Protein AF-A0A7Y3GWU3-F1 (afdb_monomer_lite)

pLDDT: mean 96.87, std 4.28, range [71.19, 98.69]

Foldseek 3Di:
DAFDKDWDQDPVGIDIDGAPCVVPVVVSVVVVVCVVVVVCPPDDDPD

Structure (mmCIF, N/CA/C/O backbone):
data_AF-A0A7Y3GWU3-F1
#
_entry.id   AF-A0A7Y3GWU3-F1
#
loop_
_atom_site.group_PDB
_atom_site.id
_atom_site.type_symbol
_atom_site.label_atom_id
_atom_site.label_alt_id
_atom_site.label_comp_id
_atom_site.label_asym_id
_atom_site.label_entity_id
_atom_site.label_seq_id
_atom_site.pdbx_PDB_ins_code
_atom_site.Cartn_x
_atom_site.Cartn_y
_atom_site.Cartn_z
_atom_site.occupancy
_atom_site.B_iso_or_equiv
_atom_site.auth_seq_id
_atom_site.auth_comp_id
_atom_site.auth_asym_id
_atom_site.auth_atom_id
_atom_site.pdbx_PDB_model_num
ATOM 1 N N . MET A 1 1 ? 13.683 -16.820 -3.143 1.00 71.19 1 MET A N 1
ATOM 2 C CA . MET A 1 1 ? 13.236 -16.349 -1.812 1.00 71.19 1 MET A CA 1
ATOM 3 C C . MET A 1 1 ? 11.733 -16.138 -1.888 1.00 71.19 1 MET A C 1
ATOM 5 O O . MET A 1 1 ? 11.273 -15.884 -2.995 1.00 71.19 1 MET A O 1
ATOM 9 N N . PRO A 1 2 ? 10.964 -16.312 -0.802 1.00 85.31 2 PRO A N 1
ATOM 10 C CA . PRO A 1 2 ? 9.537 -16.003 -0.838 1.00 85.31 2 PRO A CA 1
ATOM 11 C C . PRO A 1 2 ? 9.328 -14.504 -1.095 1.00 85.31 2 PRO A C 1
ATOM 13 O O . PRO A 1 2 ? 10.120 -13.685 -0.621 1.00 85.31 2 PRO A O 1
ATOM 16 N N . ASN A 1 3 ? 8.291 -14.166 -1.861 1.00 96.06 3 ASN A N 1
ATOM 17 C CA . ASN A 1 3 ? 7.910 -12.779 -2.110 1.00 96.06 3 ASN A CA 1
ATOM 18 C C . ASN A 1 3 ? 7.476 -12.100 -0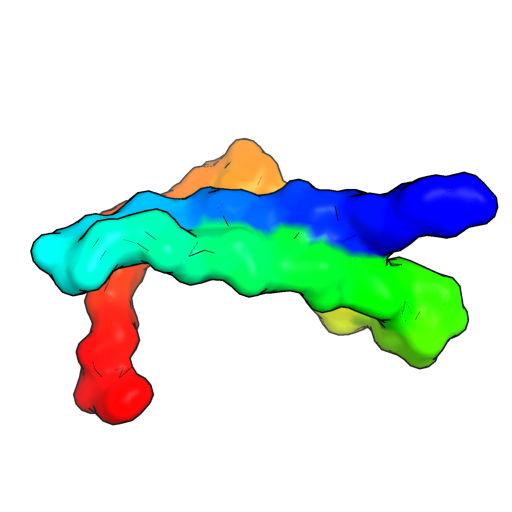.798 1.00 96.06 3 ASN A C 1
ATOM 20 O O . ASN A 1 3 ? 6.905 -12.764 0.073 1.00 96.06 3 ASN A O 1
ATOM 24 N N . PRO A 1 4 ? 7.706 -10.784 -0.638 1.00 96.62 4 PRO A N 1
ATOM 25 C CA 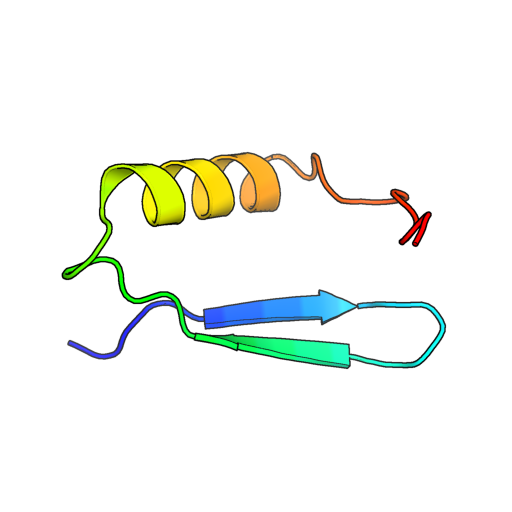. PRO A 1 4 ? 7.124 -10.030 0.463 1.00 96.62 4 PRO A CA 1
ATOM 26 C C . PRO A 1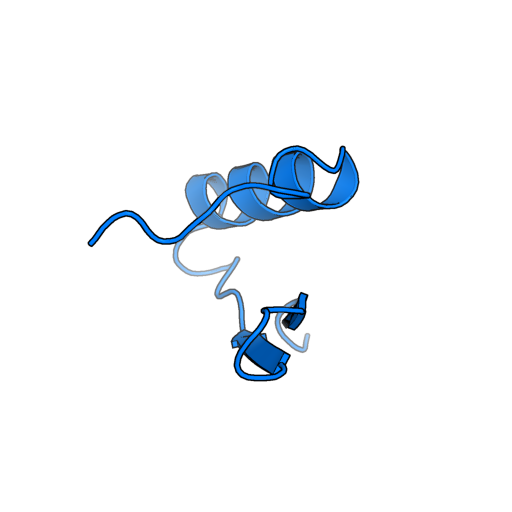 4 ? 5.597 -10.081 0.426 1.00 96.62 4 PRO A C 1
ATOM 28 O O . PRO A 1 4 ? 4.987 -10.040 -0.644 1.00 96.62 4 PRO A O 1
ATOM 31 N N . THR A 1 5 ? 4.984 -10.090 1.604 1.00 97.81 5 THR A N 1
ATOM 32 C CA . THR A 1 5 ? 3.531 -10.011 1.758 1.00 97.81 5 THR A CA 1
ATOM 33 C C . THR A 1 5 ? 3.135 -8.780 2.565 1.00 97.81 5 THR A C 1
ATOM 35 O O . THR A 1 5 ? 3.923 -8.252 3.355 1.00 97.81 5 THR A O 1
ATOM 38 N N . ALA A 1 6 ? 1.909 -8.312 2.353 1.00 97.88 6 ALA A N 1
ATOM 39 C CA . ALA A 1 6 ? 1.284 -7.245 3.121 1.00 97.88 6 ALA A CA 1
ATOM 40 C C . ALA A 1 6 ? -0.143 -7.651 3.499 1.00 97.88 6 ALA A C 1
ATOM 42 O O . ALA A 1 6 ? -0.836 -8.268 2.694 1.00 97.88 6 ALA A O 1
ATOM 43 N N . THR A 1 7 ? -0.581 -7.255 4.691 1.00 98.38 7 THR A N 1
ATOM 44 C CA . THR A 1 7 ? -1.963 -7.429 5.146 1.00 98.38 7 THR A CA 1
ATOM 45 C C . THR A 1 7 ? -2.599 -6.054 5.284 1.00 98.38 7 THR A C 1
ATOM 47 O O . THR A 1 7 ? -2.066 -5.181 5.973 1.00 98.38 7 THR A O 1
ATOM 50 N N . LEU A 1 8 ? -3.716 -5.841 4.592 1.00 98.19 8 LEU A N 1
ATOM 51 C CA . LEU A 1 8 ? -4.511 -4.623 4.693 1.00 98.19 8 LEU A CA 1
ATOM 52 C C . LEU A 1 8 ? -5.674 -4.894 5.637 1.00 98.19 8 LEU A C 1
ATOM 54 O O . LEU A 1 8 ? -6.596 -5.627 5.288 1.00 98.19 8 LEU A O 1
ATOM 58 N N . GLU A 1 9 ? -5.640 -4.273 6.811 1.00 98.25 9 GLU A N 1
ATOM 59 C CA . GLU A 1 9 ? -6.763 -4.294 7.744 1.00 98.25 9 GLU A CA 1
ATOM 60 C C . GLU A 1 9 ? -7.810 -3.270 7.306 1.00 98.25 9 GLU A C 1
ATOM 62 O O . GLU A 1 9 ? -7.565 -2.061 7.314 1.00 98.25 9 GLU A O 1
ATOM 67 N N . THR A 1 10 ? -8.985 -3.748 6.904 1.00 97.94 10 THR A N 1
ATOM 68 C CA . THR A 1 10 ? -10.092 -2.896 6.459 1.00 97.94 10 THR A CA 1
ATOM 69 C C . THR A 1 10 ? -11.301 -3.053 7.375 1.00 97.94 10 THR A C 1
ATOM 71 O O . THR A 1 10 ? -11.393 -3.988 8.170 1.00 97.94 10 THR A O 1
ATOM 74 N N . SER A 1 11 ? -12.289 -2.168 7.234 1.00 97.56 11 SER A N 1
ATOM 75 C CA . SER A 1 11 ? -13.559 -2.283 7.963 1.00 97.56 11 SER A CA 1
ATOM 76 C C . SER A 1 11 ? -14.375 -3.532 7.605 1.00 97.56 11 SER A C 1
ATOM 78 O O . SER A 1 11 ? -15.284 -3.887 8.351 1.00 97.56 11 SER A O 1
ATOM 80 N N . LEU A 1 12 ? -14.067 -4.198 6.486 1.00 97.81 12 LEU A N 1
ATOM 81 C CA . LEU A 1 12 ? -14.725 -5.429 6.037 1.00 97.81 12 LEU A CA 1
ATOM 82 C C . LEU A 1 12 ? -13.860 -6.681 6.256 1.00 97.81 12 LEU A C 1
ATOM 84 O O . LEU A 1 12 ? -14.216 -7.758 5.781 1.00 97.81 12 LEU A O 1
ATOM 88 N N . GLY A 1 13 ? -12.751 -6.550 6.988 1.00 97.69 13 GLY A N 1
ATOM 89 C CA . GLY A 1 13 ? -11.805 -7.627 7.271 1.00 97.69 13 GLY A CA 1
ATOM 90 C C . GLY A 1 13 ? -10.446 -7.425 6.606 1.00 97.69 13 GLY A C 1
ATOM 91 O O . GLY A 1 13 ? -10.170 -6.385 5.999 1.00 97.69 13 GLY A O 1
ATOM 92 N N . SER A 1 14 ? -9.590 -8.430 6.755 1.00 98.31 14 SER A N 1
ATOM 93 C CA . SER A 1 14 ? -8.198 -8.392 6.312 1.00 98.31 14 SER A CA 1
ATOM 94 C C . SER A 1 14 ? -8.057 -8.896 4.872 1.00 98.31 14 SER A C 1
ATOM 96 O O . SER A 1 14 ? -8.712 -9.859 4.469 1.00 98.31 14 SER A O 1
ATOM 98 N N . ILE A 1 15 ? -7.191 -8.247 4.095 1.00 98.06 15 ILE A N 1
ATOM 99 C CA . ILE A 1 15 ? -6.822 -8.665 2.738 1.00 98.06 15 ILE A CA 1
ATOM 100 C C . ILE A 1 15 ? -5.324 -8.947 2.718 1.00 98.06 15 ILE A C 1
ATOM 102 O O . ILE A 1 15 ? -4.528 -8.039 2.958 1.00 98.06 15 ILE A O 1
ATOM 106 N N . ASP A 1 16 ? -4.948 -10.177 2.378 1.00 98.12 16 ASP A N 1
ATOM 107 C CA . ASP A 1 16 ? -3.549 -10.562 2.207 1.00 98.12 16 ASP A CA 1
ATOM 108 C C . ASP A 1 16 ? -3.110 -10.390 0.750 1.00 98.12 16 ASP A C 1
ATOM 110 O O . ASP A 1 16 ? -3.783 -10.831 -0.185 1.00 98.12 16 ASP A O 1
ATOM 114 N N . ILE A 1 17 ? -1.966 -9.735 0.557 1.00 97.50 17 ILE A N 1
ATOM 115 C CA . ILE A 1 17 ? -1.395 -9.408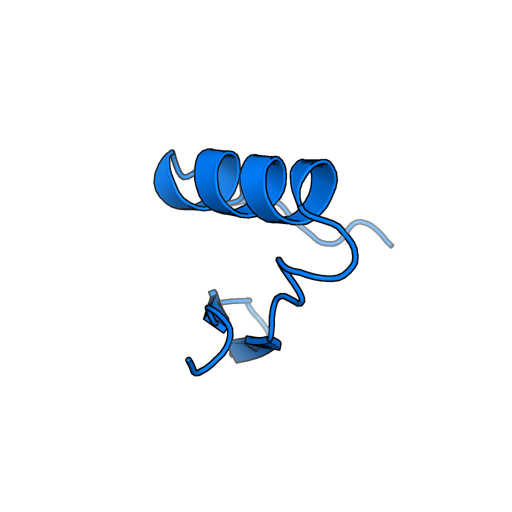 -0.750 1.00 97.50 17 ILE A CA 1
ATOM 116 C C . ILE A 1 17 ? 0.032 -9.947 -0.828 1.00 97.50 17 ILE A C 1
ATOM 118 O O . ILE A 1 17 ? 0.863 -9.653 0.031 1.00 97.50 17 ILE A O 1
ATOM 122 N N . GLU A 1 18 ? 0.338 -10.681 -1.896 1.00 97.81 18 GLU A N 1
ATOM 123 C CA . GLU A 1 18 ? 1.701 -11.062 -2.276 1.00 97.81 18 GLU A CA 1
ATOM 124 C C . GLU A 1 18 ? 2.268 -10.062 -3.297 1.00 97.81 18 GLU A C 1
ATOM 126 O O . GLU A 1 18 ? 1.603 -9.694 -4.268 1.00 97.81 18 GLU A O 1
ATOM 131 N N . LEU A 1 19 ? 3.506 -9.609 -3.084 1.00 97.88 19 LEU A N 1
ATOM 132 C CA . LEU A 1 19 ? 4.158 -8.588 -3.902 1.00 97.88 19 LEU A CA 1
ATOM 133 C C . LEU A 1 19 ? 5.267 -9.202 -4.762 1.00 97.88 19 LEU A C 1
ATOM 135 O O . LEU A 1 19 ? 6.324 -9.578 -4.263 1.00 97.88 19 LEU A O 1
ATOM 139 N N . PHE A 1 20 ? 5.067 -9.224 -6.080 1.00 97.50 20 PHE A N 1
ATOM 140 C CA . PHE A 1 20 ? 6.045 -9.734 -7.048 1.00 97.50 20 PHE A CA 1
ATOM 141 C C . PHE A 1 20 ? 7.161 -8.714 -7.325 1.00 97.50 20 PHE A C 1
ATOM 143 O O . PHE A 1 20 ? 7.194 -8.068 -8.378 1.00 97.50 20 PHE A O 1
ATOM 150 N N . THR A 1 21 ? 8.088 -8.562 -6.377 1.00 96.75 21 THR A N 1
ATOM 151 C CA . THR A 1 21 ? 9.200 -7.599 -6.468 1.00 96.75 21 THR A CA 1
ATOM 152 C C . THR A 1 21 ? 10.132 -7.864 -7.644 1.00 96.75 21 THR A C 1
ATOM 154 O O . THR A 1 21 ? 10.700 -6.924 -8.186 1.00 96.75 21 THR A O 1
ATOM 157 N N . ASP A 1 22 ? 10.252 -9.115 -8.079 1.00 96.56 22 ASP A N 1
ATOM 158 C CA . ASP A 1 22 ? 11.131 -9.482 -9.194 1.00 96.56 22 ASP A CA 1
ATOM 159 C C . ASP A 1 22 ? 10.531 -9.090 -10.553 1.00 96.56 22 ASP A C 1
ATOM 161 O O . ASP A 1 22 ? 11.260 -8.814 -11.504 1.00 96.56 22 ASP A O 1
ATOM 165 N N . VAL A 1 23 ? 9.198 -9.032 -10.644 1.00 97.62 23 VAL A N 1
ATOM 166 C CA . VAL A 1 23 ? 8.486 -8.651 -11.872 1.00 97.62 23 VAL A CA 1
ATOM 167 C C . VAL A 1 23 ? 8.352 -7.135 -11.959 1.00 97.62 23 VAL A C 1
ATOM 169 O O . VAL A 1 23 ? 8.604 -6.565 -13.014 1.00 97.62 23 VAL A O 1
ATOM 172 N N . MET A 1 24 ? 7.969 -6.472 -10.862 1.00 96.69 24 MET A N 1
ATOM 173 C CA . MET A 1 24 ? 7.718 -5.024 -10.812 1.00 96.69 24 MET A CA 1
ATOM 174 C C . MET A 1 24 ? 8.432 -4.365 -9.618 1.00 96.69 24 MET A C 1
ATOM 176 O O . MET A 1 24 ? 7.774 -3.905 -8.677 1.00 96.69 24 MET A O 1
ATOM 180 N N . PRO A 1 25 ? 9.774 -4.264 -9.647 1.00 96.94 25 PRO A N 1
ATOM 181 C CA . PRO A 1 25 ? 10.569 -3.845 -8.489 1.00 96.94 25 PRO A CA 1
ATOM 182 C C . PRO A 1 25 ? 10.276 -2.416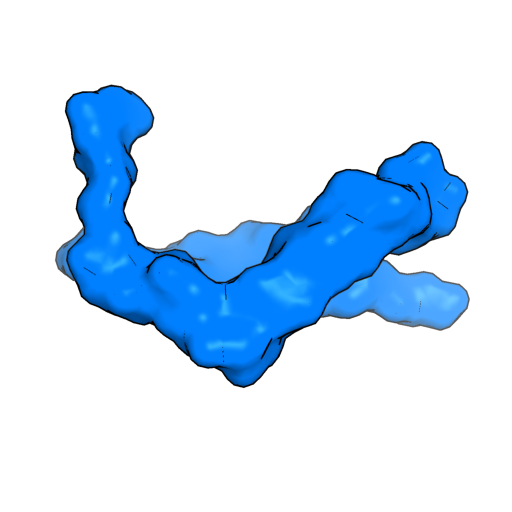 -8.029 1.00 96.94 25 PRO A C 1
ATOM 184 O O . PRO A 1 25 ? 10.206 -2.159 -6.830 1.00 96.94 25 PRO A O 1
ATOM 187 N N . ILE A 1 26 ? 10.063 -1.485 -8.965 1.00 98.31 26 ILE A N 1
ATOM 188 C CA . ILE A 1 26 ? 9.827 -0.070 -8.636 1.00 98.31 26 ILE A CA 1
ATOM 189 C C . ILE A 1 26 ? 8.454 0.105 -7.984 1.00 98.31 26 ILE A C 1
ATOM 191 O O . ILE A 1 26 ? 8.340 0.708 -6.921 1.00 98.31 26 ILE A O 1
ATOM 195 N N . THR A 1 27 ? 7.406 -0.452 -8.591 1.00 98.31 27 THR A N 1
ATOM 196 C CA . THR A 1 27 ? 6.037 -0.321 -8.077 1.00 98.31 27 THR A CA 1
ATOM 197 C C . THR A 1 27 ? 5.874 -1.035 -6.737 1.00 98.31 27 THR A C 1
ATOM 199 O O . THR A 1 27 ? 5.360 -0.437 -5.793 1.00 98.31 27 THR A O 1
ATOM 202 N N . ALA A 1 28 ? 6.356 -2.278 -6.624 1.00 97.94 28 ALA A N 1
ATOM 203 C CA . ALA A 1 28 ? 6.306 -3.022 -5.369 1.00 97.94 28 ALA A CA 1
ATOM 204 C C . ALA A 1 28 ? 7.149 -2.340 -4.279 1.00 97.94 28 ALA A C 1
ATOM 206 O O . ALA A 1 28 ? 6.690 -2.206 -3.148 1.00 97.94 28 ALA A O 1
ATOM 207 N N . GLY A 1 29 ? 8.343 -1.841 -4.621 1.00 98.06 29 GLY A N 1
ATOM 208 C CA . GLY A 1 29 ? 9.202 -1.101 -3.696 1.00 98.06 29 GLY A CA 1
ATOM 209 C C . GLY A 1 29 ? 8.543 0.172 -3.160 1.00 98.06 29 GLY A C 1
ATOM 210 O O . GLY A 1 29 ? 8.532 0.391 -1.949 1.00 98.06 29 GLY A O 1
ATOM 211 N N . ASN A 1 30 ? 7.927 0.971 -4.037 1.00 98.62 30 ASN A N 1
ATOM 212 C CA . ASN A 1 30 ? 7.203 2.180 -3.638 1.00 98.62 30 ASN A CA 1
ATOM 213 C C . ASN A 1 30 ? 6.011 1.857 -2.729 1.00 98.62 30 ASN A C 1
ATOM 215 O O . ASN A 1 30 ? 5.824 2.522 -1.712 1.00 98.62 30 ASN A O 1
ATOM 219 N N . PHE A 1 31 ? 5.235 0.817 -3.056 1.00 98.62 31 PHE A N 1
ATOM 220 C CA . PHE A 1 31 ? 4.129 0.367 -2.209 1.00 98.62 31 PHE A CA 1
ATOM 221 C C . PHE A 1 31 ? 4.616 -0.043 -0.812 1.00 98.62 31 PHE A C 1
ATOM 223 O O . PHE A 1 31 ? 4.049 0.404 0.183 1.00 98.62 31 PHE A O 1
ATOM 230 N N . ILE A 1 32 ? 5.696 -0.832 -0.725 1.00 98.19 32 ILE A N 1
ATOM 231 C CA . ILE A 1 32 ? 6.289 -1.261 0.553 1.00 98.19 32 ILE A CA 1
ATOM 232 C C . ILE A 1 32 ? 6.748 -0.056 1.382 1.00 98.19 32 ILE A C 1
ATOM 234 O O . ILE A 1 32 ? 6.517 -0.036 2.590 1.00 98.19 32 ILE A O 1
ATOM 238 N N . GLY A 1 33 ? 7.393 0.934 0.756 1.00 98.50 33 GLY A N 1
ATOM 239 C CA . GLY A 1 33 ? 7.822 2.161 1.432 1.00 98.50 33 GLY A CA 1
ATOM 240 C C . GLY A 1 33 ? 6.639 2.928 2.023 1.00 98.50 33 GLY A C 1
ATOM 241 O O . GLY A 1 33 ? 6.575 3.122 3.233 1.00 98.50 33 GLY A O 1
ATOM 242 N N . LEU A 1 34 ? 5.648 3.257 1.189 1.00 98.69 34 LEU A N 1
ATOM 243 C CA . LEU A 1 34 ? 4.441 3.974 1.614 1.00 98.69 34 LEU A CA 1
ATOM 244 C C . LEU A 1 34 ? 3.666 3.223 2.708 1.00 98.69 34 LEU A C 1
ATOM 246 O O . LEU A 1 34 ? 3.177 3.839 3.655 1.00 98.69 34 LEU A O 1
ATOM 250 N N . ALA A 1 35 ? 3.566 1.896 2.606 1.00 98.31 35 ALA A N 1
ATOM 251 C CA . ALA A 1 35 ? 2.914 1.072 3.618 1.00 98.31 35 ALA A CA 1
ATOM 252 C C . ALA A 1 35 ? 3.651 1.121 4.966 1.00 98.31 35 ALA A C 1
ATOM 254 O O . ALA A 1 35 ? 3.010 1.294 6.001 1.00 98.31 35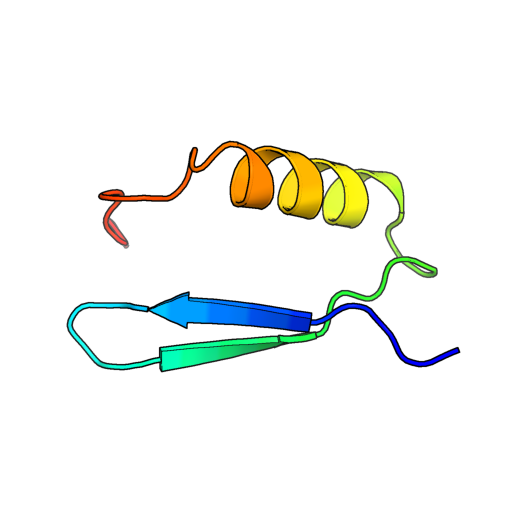 ALA A O 1
ATOM 255 N N . LYS A 1 36 ? 4.988 1.023 4.967 1.00 97.88 36 LYS A N 1
ATOM 256 C CA . LYS A 1 36 ? 5.805 1.119 6.191 1.00 97.88 36 LYS A CA 1
ATOM 257 C C . LYS A 1 36 ? 5.763 2.506 6.829 1.00 97.88 36 LYS A C 1
ATOM 259 O O . LYS A 1 36 ? 5.777 2.596 8.053 1.00 97.88 36 LYS A O 1
ATOM 264 N N . ASP A 1 37 ? 5.646 3.552 6.018 1.00 98.56 37 ASP A N 1
ATOM 265 C CA . ASP A 1 37 ? 5.490 4.934 6.485 1.00 98.56 37 ASP A CA 1
ATOM 266 C C . ASP A 1 37 ? 4.058 5.236 6.974 1.00 98.56 37 ASP A C 1
ATOM 268 O O . ASP A 1 37 ? 3.770 6.337 7.443 1.00 98.56 37 ASP A O 1
ATOM 272 N N . GLY A 1 38 ? 3.141 4.264 6.880 1.00 98.19 38 GLY A N 1
ATOM 273 C CA . GLY A 1 38 ? 1.761 4.388 7.344 1.00 98.19 38 GLY A CA 1
ATOM 274 C C . GLY A 1 38 ? 0.864 5.233 6.438 1.00 98.19 38 GLY A C 1
ATOM 275 O O . GLY A 1 38 ? -0.233 5.596 6.854 1.00 98.19 38 GLY A O 1
ATOM 276 N N . PHE A 1 39 ? 1.287 5.527 5.204 1.00 98.62 39 PHE A N 1
ATOM 277 C CA . PHE A 1 39 ? 0.563 6.394 4.265 1.00 98.62 39 PHE A CA 1
ATOM 278 C C . PHE A 1 39 ? -0.879 5.935 4.000 1.00 98.62 39 PHE A C 1
ATOM 280 O O . PHE A 1 39 ? -1.780 6.758 3.858 1.00 98.62 39 PHE A O 1
ATOM 287 N N . TYR A 1 40 ? -1.108 4.620 3.940 1.00 98.31 40 TYR A N 1
ATOM 288 C CA . TYR A 1 40 ? -2.426 4.051 3.646 1.00 98.31 40 TYR A CA 1
ATOM 289 C C . TYR A 1 40 ? -3.359 3.971 4.866 1.00 98.31 40 TYR A C 1
ATOM 291 O O . TYR A 1 40 ? -4.541 3.661 4.709 1.00 98.31 40 TYR A O 1
ATOM 299 N N . ASN A 1 41 ? -2.871 4.269 6.073 1.00 98.25 41 ASN A N 1
ATOM 300 C CA . ASN A 1 41 ? -3.679 4.184 7.285 1.00 98.25 41 ASN A CA 1
ATOM 301 C C . ASN A 1 41 ? -4.789 5.245 7.271 1.00 98.25 41 ASN A C 1
ATOM 303 O O . ASN A 1 41 ? -4.530 6.439 7.140 1.00 98.25 41 ASN A O 1
ATOM 307 N N . GLY A 1 42 ? -6.039 4.805 7.434 1.00 97.69 42 GLY A N 1
ATOM 308 C CA . GLY A 1 42 ? -7.210 5.688 7.451 1.00 97.69 42 GLY A CA 1
ATOM 309 C C . GLY A 1 42 ? -7.720 6.119 6.071 1.00 97.69 42 GLY A C 1
ATOM 310 O O . GLY A 1 42 ? -8.705 6.855 5.999 1.00 97.69 42 GLY A O 1
ATOM 311 N N . LEU A 1 43 ? -7.107 5.655 4.976 1.00 97.81 43 LEU A N 1
ATOM 312 C CA . LEU A 1 43 ? -7.674 5.833 3.640 1.00 97.81 43 LEU A CA 1
ATOM 313 C C . LEU A 1 43 ? -8.873 4.897 3.432 1.00 97.81 43 LEU A C 1
ATOM 315 O O . LEU A 1 43 ? -8.943 3.811 4.004 1.00 97.81 43 LEU A O 1
ATOM 319 N N . HIS A 1 44 ? -9.819 5.316 2.592 1.00 96.19 44 HIS A N 1
ATOM 320 C CA . HIS A 1 44 ? -10.983 4.514 2.220 1.00 96.19 44 HIS A CA 1
ATOM 321 C C . HIS A 1 44 ? -10.924 4.121 0.743 1.00 96.19 44 HIS A C 1
ATOM 323 O O . HIS A 1 44 ? -10.423 4.864 -0.105 1.00 96.19 44 HIS A O 1
ATOM 329 N N . PHE A 1 45 ? -11.492 2.961 0.426 1.00 97.06 45 PHE A N 1
ATOM 330 C CA . PHE A 1 45 ? -11.775 2.579 -0.951 1.00 97.06 45 PHE A CA 1
ATOM 331 C C . PHE A 1 45 ? -12.952 3.421 -1.448 1.00 97.06 45 PHE A C 1
ATOM 333 O O . PHE A 1 45 ? -14.095 3.209 -1.055 1.00 97.06 45 PHE A O 1
ATOM 340 N N . HIS A 1 46 ? -12.659 4.438 -2.257 1.00 96.38 46 HIS A N 1
ATOM 341 C CA . HIS A 1 46 ? -13.666 5.367 -2.782 1.00 96.38 46 HIS A CA 1
ATOM 342 C C . HIS A 1 46 ? -14.456 4.792 -3.966 1.00 96.38 46 HIS A C 1
ATOM 344 O O . HIS A 1 46 ? -15.458 5.383 -4.374 1.00 96.38 46 HIS A O 1
ATOM 350 N N . ARG A 1 47 ? -13.989 3.677 -4.538 1.00 93.88 47 ARG A N 1
ATOM 351 C CA . ARG A 1 47 ? -14.614 2.976 -5.654 1.00 93.88 47 ARG A CA 1
ATOM 352 C C . ARG A 1 47 ? -14.243 1.502 -5.652 1.00 93.88 47 ARG A C 1
ATOM 354 O O . ARG A 1 47 ? -13.042 1.216 -5.455 1.00 93.88 47 ARG A O 1
#

Radius of gyration: 11.6 Å; chains: 1; bounding box: 28×23×20 Å

Secondary structure (DSSP, 8-state):
-PPPEEEEEETTEEEEEE--TTTSHHHHHHHHHHHHTTTTTT-----

Sequence (47 aa):
MPNPTATLETSLGSIDIELFTDVMPITAGNFIGLAKDGFYNGLHFHR